Protein AF-A0AAW7AEC0-F1 (afdb_monomer_lite)

Secondary structure (DSSP, 8-state):
----SEEEEEESS-S-BSS-TTT-TT--B-S---HHHHHHHHHHT-TT--HHHHHHHHHTT-EEEEEE--

Radius of gyration: 12.49 Å; chains: 1; bounding box: 25×21×35 Å

Structure (mmCIF, N/CA/C/O backbone):
data_AF-A0AAW7AEC0-F1
#
_entry.id   AF-A0AAW7AEC0-F1
#
loop_
_atom_site.group_PDB
_atom_site.id
_atom_site.type_symbol
_atom_site.label_atom_id
_atom_site.label_alt_id
_atom_site.label_comp_id
_atom_site.label_asym_id
_atom_site.label_entity_id
_atom_site.label_seq_id
_atom_site.pdbx_PDB_ins_code
_atom_site.Cartn_x
_atom_site.Cartn_y
_atom_site.Cartn_z
_atom_site.occupancy
_atom_site.B_iso_or_equiv
_atom_site.auth_seq_id
_atom_site.auth_comp_id
_atom_site.auth_asym_id
_atom_site.auth_atom_id
_atom_site.pdbx_PDB_model_num
ATOM 1 N N . CYS A 1 1 ? -5.601 9.602 19.237 1.00 65.38 1 CYS A N 1
ATOM 2 C CA . CYS A 1 1 ? -5.974 9.230 17.855 1.00 65.38 1 CYS A CA 1
ATOM 3 C C . CYS A 1 1 ? -7.354 9.783 17.531 1.00 65.38 1 CYS A C 1
ATOM 5 O O . CYS A 1 1 ? -8.219 9.736 18.397 1.00 65.38 1 CYS A O 1
ATOM 7 N N . LEU A 1 2 ? -7.551 10.311 16.319 1.00 80.44 2 LEU A N 1
ATOM 8 C CA . LEU A 1 2 ? -8.759 11.053 15.920 1.00 80.44 2 LEU A CA 1
ATOM 9 C C . LEU A 1 2 ? -9.969 10.169 15.550 1.00 80.44 2 LEU A C 1
ATOM 11 O O . LEU A 1 2 ? -10.982 10.713 15.136 1.00 80.44 2 LEU A O 1
ATOM 15 N N . ARG A 1 3 ? -9.887 8.836 15.713 1.00 84.69 3 ARG A N 1
ATOM 16 C CA . ARG A 1 3 ? -10.911 7.873 15.244 1.00 84.69 3 ARG A CA 1
ATOM 17 C C . ARG A 1 3 ? -11.287 8.102 13.770 1.00 84.69 3 ARG A C 1
ATOM 19 O O . ARG A 1 3 ? -12.459 8.140 13.429 1.00 84.69 3 ARG A O 1
ATOM 26 N N . ALA A 1 4 ? -10.279 8.317 12.927 1.00 90.62 4 ALA A N 1
ATOM 27 C CA . ALA A 1 4 ? -10.482 8.455 11.492 1.00 90.62 4 ALA A CA 1
ATOM 28 C C . ALA A 1 4 ? -10.819 7.092 10.875 1.00 90.62 4 ALA A C 1
ATOM 30 O O . ALA A 1 4 ? -10.195 6.094 11.237 1.00 90.62 4 ALA A O 1
ATOM 31 N N . ASP A 1 5 ? -11.750 7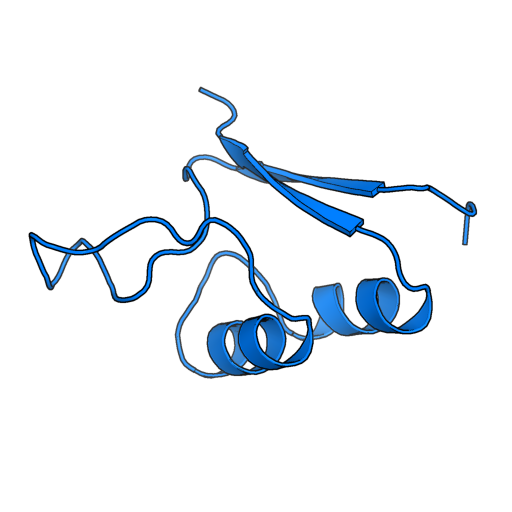.073 9.924 1.00 91.06 5 ASP A N 1
ATOM 32 C CA . ASP A 1 5 ? -12.130 5.854 9.200 1.00 91.06 5 ASP A CA 1
ATOM 33 C C . ASP A 1 5 ? -11.038 5.410 8.213 1.00 91.06 5 ASP A C 1
ATOM 35 O O . ASP A 1 5 ? -10.851 4.218 7.962 1.00 91.06 5 ASP A O 1
ATOM 39 N N . CYS A 1 6 ? -10.269 6.366 7.678 1.00 93.69 6 CYS A N 1
ATOM 40 C CA . CYS A 1 6 ? -9.175 6.095 6.754 1.00 93.69 6 CYS A CA 1
ATOM 41 C C . CYS A 1 6 ? -7.986 7.055 6.914 1.00 93.69 6 CYS A C 1
ATOM 43 O O . CYS A 1 6 ? -8.100 8.164 7.443 1.00 93.69 6 CYS A O 1
ATOM 45 N N . CYS A 1 7 ? -6.829 6.602 6.439 1.00 93.00 7 CYS A N 1
ATOM 46 C CA . CYS A 1 7 ? -5.599 7.362 6.283 1.00 93.00 7 CYS A CA 1
ATOM 47 C C . CYS A 1 7 ? -5.161 7.275 4.819 1.00 93.00 7 CYS A C 1
ATOM 49 O O . CYS A 1 7 ? -4.893 6.187 4.310 1.00 93.00 7 CYS A O 1
ATOM 51 N N . GLU A 1 8 ? -5.091 8.416 4.142 1.00 94.12 8 GLU A N 1
ATOM 52 C CA . GLU A 1 8 ? -4.675 8.487 2.742 1.00 94.12 8 GLU A CA 1
ATOM 53 C C . GLU A 1 8 ? -3.233 8.984 2.639 1.00 94.12 8 GLU A C 1
ATOM 55 O O . GLU A 1 8 ? -2.875 10.006 3.225 1.00 94.12 8 GLU A O 1
ATOM 60 N N . ILE A 1 9 ? -2.414 8.267 1.876 1.00 91.88 9 ILE A N 1
ATOM 61 C CA . ILE A 1 9 ? -1.035 8.625 1.558 1.00 91.88 9 ILE A CA 1
ATOM 62 C C . ILE A 1 9 ? -1.002 8.990 0.079 1.00 91.88 9 ILE A C 1
ATOM 64 O O . ILE A 1 9 ? -1.149 8.133 -0.791 1.00 91.88 9 ILE A O 1
ATOM 68 N N . TRP A 1 10 ? -0.831 10.279 -0.184 1.00 93.00 10 TRP A N 1
ATOM 69 C CA . TRP A 1 10 ? -0.733 10.829 -1.529 1.00 93.00 10 TRP A CA 1
ATOM 70 C C . TRP A 1 10 ? 0.734 10.891 -1.950 1.00 93.00 10 TRP A C 1
ATOM 72 O O . TRP A 1 10 ? 1.575 11.422 -1.224 1.00 93.00 10 TRP A O 1
ATOM 82 N N . THR A 1 11 ? 1.046 10.297 -3.095 1.00 90.81 11 THR A N 1
ATOM 83 C CA . THR A 1 11 ? 2.410 10.118 -3.609 1.00 90.81 11 THR A CA 1
ATOM 84 C C . THR A 1 11 ? 2.410 10.232 -5.138 1.00 90.81 11 THR A C 1
ATOM 86 O O . THR A 1 11 ? 1.386 10.557 -5.733 1.00 90.81 11 THR A O 1
ATOM 89 N N . ASP A 1 12 ? 3.564 10.051 -5.769 1.00 90.56 12 ASP A N 1
ATOM 90 C CA . ASP A 1 12 ? 3.803 10.089 -7.215 1.00 90.56 12 ASP A CA 1
ATOM 91 C C . ASP A 1 12 ? 3.748 8.695 -7.869 1.00 90.56 12 ASP A C 1
ATOM 93 O O . ASP A 1 12 ? 4.026 8.547 -9.057 1.00 90.56 12 ASP A O 1
ATOM 97 N N . VAL A 1 13 ? 3.384 7.668 -7.097 1.00 88.75 13 VAL A N 1
ATOM 98 C CA . VAL A 1 13 ? 3.180 6.295 -7.569 1.00 88.75 13 VAL A CA 1
ATOM 99 C C . VAL A 1 13 ? 1.732 5.849 -7.377 1.00 88.75 13 VAL A C 1
ATOM 101 O O . VAL A 1 13 ? 1.046 6.272 -6.448 1.00 88.75 13 VAL A O 1
ATOM 104 N N . ASP A 1 14 ? 1.280 4.919 -8.216 1.00 90.12 14 ASP A N 1
ATOM 105 C CA . ASP A 1 14 ? -0.095 4.395 -8.158 1.00 90.12 14 ASP A CA 1
ATOM 106 C C . ASP A 1 14 ? -0.364 3.502 -6.940 1.00 90.12 14 ASP A C 1
ATOM 108 O O . ASP A 1 14 ? -1.515 3.234 -6.597 1.00 90.12 14 ASP A O 1
ATOM 112 N N . GLY A 1 15 ? 0.692 3.015 -6.287 1.00 90.38 15 GLY A N 1
ATOM 113 C CA . GLY A 1 15 ? 0.602 2.137 -5.130 1.00 90.38 15 GLY A CA 1
ATOM 114 C C . GLY A 1 15 ? 1.728 1.114 -5.091 1.00 90.38 15 GLY A C 1
ATOM 115 O O . GLY A 1 15 ? 2.856 1.380 -5.504 1.00 90.38 15 GLY A O 1
ATOM 116 N N . VAL A 1 16 ? 1.414 -0.068 -4.563 1.00 90.81 16 VAL A N 1
ATOM 117 C CA . VAL A 1 16 ? 2.369 -1.169 -4.406 1.00 90.81 16 VAL A CA 1
ATOM 118 C C . VAL A 1 16 ? 2.141 -2.210 -5.497 1.00 90.81 16 VAL A C 1
ATOM 120 O O . VAL A 1 16 ? 1.013 -2.646 -5.723 1.00 90.81 16 VAL A O 1
ATOM 123 N N . TYR A 1 17 ? 3.218 -2.624 -6.156 1.00 91.44 17 TYR A N 1
ATOM 124 C CA . TYR A 1 17 ? 3.213 -3.672 -7.175 1.00 91.44 17 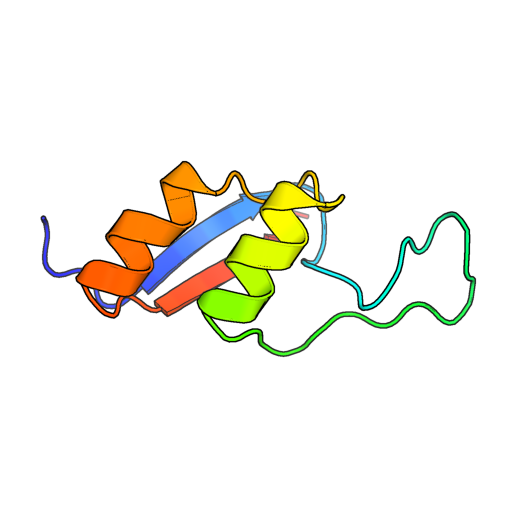TYR A CA 1
ATOM 125 C C . TYR A 1 17 ? 3.633 -5.019 -6.568 1.00 91.44 17 TYR A C 1
ATOM 127 O O . TYR A 1 17 ? 4.284 -5.066 -5.526 1.00 91.44 17 TYR A O 1
ATOM 135 N N . ASN A 1 18 ? 3.261 -6.127 -7.211 1.00 90.19 18 ASN A N 1
ATOM 136 C CA . ASN A 1 18 ? 3.650 -7.479 -6.780 1.00 90.19 18 ASN A CA 1
ATOM 137 C C . ASN A 1 18 ? 5.160 -7.771 -6.920 1.00 90.19 18 ASN A C 1
ATOM 139 O O . ASN A 1 18 ? 5.670 -8.684 -6.276 1.00 90.19 18 ASN A O 1
ATOM 143 N N . CYS A 1 19 ? 5.862 -7.015 -7.760 1.00 88.81 19 CYS A N 1
ATOM 144 C CA . CYS A 1 19 ? 7.312 -7.008 -7.931 1.00 88.81 19 CYS A CA 1
ATOM 145 C C . CYS A 1 19 ? 7.755 -5.627 -8.445 1.00 88.81 19 CYS A C 1
ATOM 147 O O . CYS A 1 19 ? 6.909 -4.785 -8.746 1.00 88.81 19 CYS A O 1
ATOM 149 N N . ASP A 1 20 ? 9.066 -5.374 -8.530 1.00 88.25 20 ASP A N 1
ATOM 150 C CA . ASP A 1 20 ? 9.576 -4.104 -9.062 1.00 88.25 20 ASP A CA 1
ATOM 151 C C . ASP A 1 20 ? 9.266 -3.986 -10.573 1.00 88.25 20 ASP A C 1
ATOM 153 O O . ASP A 1 20 ? 9.838 -4.746 -11.366 1.00 88.25 20 ASP A O 1
ATOM 157 N N . PRO A 1 21 ? 8.408 -3.035 -10.998 1.00 89.69 21 PRO A N 1
ATOM 158 C CA . PRO A 1 21 ? 8.055 -2.848 -12.406 1.00 89.69 21 PRO A CA 1
ATOM 159 C C . PRO A 1 21 ? 9.238 -2.406 -13.278 1.00 89.69 21 PRO A C 1
ATOM 161 O O . PRO A 1 21 ? 9.167 -2.494 -14.499 1.00 89.69 21 PRO A O 1
ATOM 164 N N . ARG A 1 22 ? 10.346 -1.947 -12.679 1.00 89.62 22 ARG A N 1
ATOM 165 C CA . ARG A 1 22 ? 11.583 -1.606 -13.403 1.00 89.62 22 ARG A CA 1
ATOM 166 C C . ARG A 1 22 ? 12.380 -2.843 -13.811 1.00 89.62 22 ARG A C 1
ATOM 168 O O . ARG A 1 22 ? 13.251 -2.740 -14.670 1.00 89.62 22 ARG A O 1
ATOM 175 N N . LEU A 1 23 ? 12.121 -3.983 -13.169 1.00 92.00 23 LEU A N 1
ATOM 176 C CA . LEU A 1 23 ? 12.813 -5.251 -13.407 1.00 92.00 23 LEU A CA 1
ATOM 177 C C . LEU A 1 23 ? 11.927 -6.277 -14.124 1.00 92.00 23 LEU A C 1
ATOM 179 O O . LEU A 1 23 ? 12.450 -7.165 -14.792 1.00 92.00 23 LEU A O 1
ATOM 183 N N . VAL A 1 24 ? 10.603 -6.178 -13.969 1.00 94.75 24 VAL A N 1
ATOM 184 C CA . VAL A 1 24 ? 9.630 -7.131 -14.517 1.00 94.75 24 VAL A CA 1
ATOM 185 C C . VAL A 1 24 ? 8.529 -6.370 -15.254 1.00 94.75 24 VAL A C 1
ATOM 187 O O . VAL A 1 24 ? 7.729 -5.684 -14.62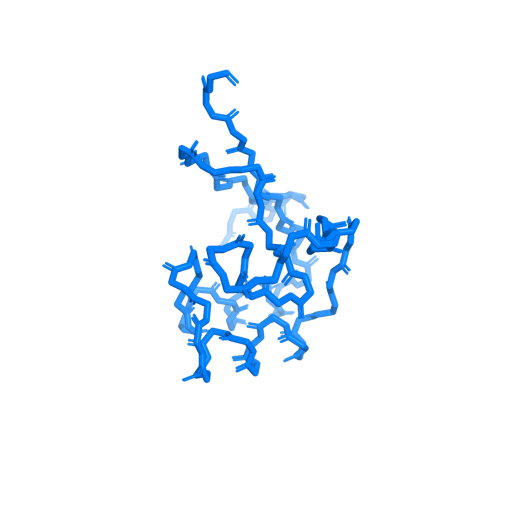6 1.00 94.75 24 VAL A O 1
ATOM 190 N N . GLU A 1 25 ? 8.456 -6.529 -16.578 1.00 94.25 25 GLU A N 1
ATOM 191 C CA . GLU A 1 25 ? 7.480 -5.824 -17.432 1.00 94.25 25 GLU A CA 1
ATOM 192 C C . GLU A 1 25 ? 6.018 -6.151 -17.075 1.00 94.25 25 GLU A C 1
ATOM 194 O O . GLU A 1 25 ? 5.154 -5.282 -17.126 1.00 9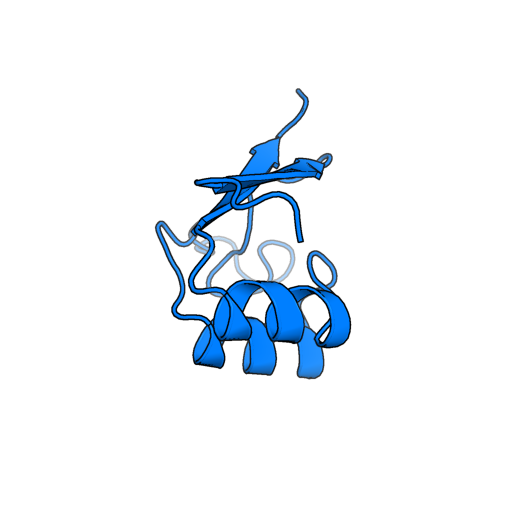4.25 25 GLU A O 1
ATOM 199 N N . ASP A 1 26 ? 5.750 -7.386 -16.643 1.00 95.81 26 ASP A N 1
ATOM 200 C CA . ASP A 1 26 ? 4.416 -7.865 -16.256 1.00 95.81 26 ASP A CA 1
ATOM 201 C C . ASP A 1 26 ? 4.049 -7.567 -14.787 1.00 95.81 26 ASP A C 1
ATOM 203 O O . ASP A 1 26 ? 3.133 -8.186 -14.230 1.00 95.81 26 ASP A O 1
ATOM 207 N N . ALA A 1 27 ? 4.761 -6.651 -14.123 1.00 94.12 27 ALA A N 1
ATOM 208 C CA . ALA A 1 27 ? 4.428 -6.236 -12.765 1.00 94.12 27 ALA A CA 1
ATOM 209 C C . ALA A 1 27 ? 3.005 -5.663 -12.699 1.00 94.12 27 ALA A C 1
ATOM 211 O O . ALA A 1 27 ? 2.579 -4.853 -13.523 1.00 94.12 27 ALA A O 1
ATOM 212 N N . ARG A 1 28 ? 2.246 -6.080 -11.685 1.00 94.50 28 ARG A N 1
ATOM 213 C CA . ARG A 1 28 ? 0.838 -5.709 -11.510 1.00 94.50 28 ARG A CA 1
ATOM 214 C C . ARG A 1 28 ? 0.637 -4.951 -10.214 1.00 94.50 28 ARG A C 1
ATOM 216 O O . ARG A 1 28 ? 1.119 -5.373 -9.161 1.00 94.50 28 ARG A O 1
ATOM 223 N N . LEU A 1 29 ? -0.144 -3.878 -10.299 1.00 93.69 29 LEU A N 1
ATOM 224 C CA . LEU A 1 29 ? -0.591 -3.126 -9.137 1.00 93.69 29 LEU A CA 1
ATOM 225 C C . LEU A 1 29 ? -1.472 -4.013 -8.249 1.00 93.69 29 LEU A C 1
ATOM 227 O O . LEU A 1 29 ? -2.424 -4.652 -8.714 1.00 93.69 29 LEU A O 1
ATOM 231 N N . LEU A 1 30 ? -1.158 -4.046 -6.959 1.00 92.44 30 LEU A N 1
ATOM 232 C CA . LEU A 1 30 ? -1.930 -4.784 -5.973 1.00 92.44 30 LEU A CA 1
ATOM 233 C C . LEU A 1 30 ? -3.172 -3.982 -5.589 1.00 92.44 30 LEU A C 1
ATOM 235 O O . LEU A 1 30 ? -3.088 -2.817 -5.211 1.00 92.44 30 LEU A O 1
ATOM 239 N N . LYS A 1 31 ? -4.342 -4.626 -5.649 1.00 93.94 31 LYS A N 1
ATOM 240 C CA . LYS A 1 31 ? -5.619 -3.994 -5.270 1.00 93.94 31 LYS A CA 1
ATOM 241 C C . LYS A 1 31 ? -5.718 -3.721 -3.769 1.00 93.94 31 LYS A C 1
ATOM 243 O O . LYS A 1 31 ? -6.380 -2.776 -3.355 1.00 93.94 31 LYS A O 1
ATOM 248 N N . SER A 1 32 ? -5.120 -4.591 -2.965 1.00 93.75 32 SER A N 1
ATOM 249 C CA . SER A 1 32 ? -5.132 -4.519 -1.508 1.00 93.75 32 SER A CA 1
ATOM 250 C C . SER A 1 32 ? -4.025 -5.391 -0.938 1.00 93.75 32 SER A C 1
ATOM 252 O O . SER A 1 32 ? -3.646 -6.390 -1.547 1.00 93.75 32 SER A O 1
ATOM 254 N N . LEU A 1 33 ? -3.579 -5.039 0.261 1.00 92.44 33 LEU A N 1
ATOM 255 C CA . LEU A 1 33 ? -2.636 -5.799 1.069 1.00 92.44 33 LEU A CA 1
ATOM 256 C C . LEU A 1 33 ? -3.180 -5.890 2.491 1.00 92.44 33 LEU A C 1
ATOM 258 O O . LEU A 1 33 ? -3.778 -4.936 2.994 1.00 92.44 33 LEU A O 1
ATOM 262 N N . SER A 1 34 ? -2.947 -7.018 3.152 1.00 94.75 34 SER A N 1
ATOM 263 C CA . SER A 1 34 ? -3.091 -7.086 4.602 1.00 94.75 34 SER A CA 1
ATOM 264 C C . SER A 1 34 ? -2.013 -6.237 5.286 1.00 94.75 34 SER A C 1
ATOM 266 O O . SER A 1 34 ? -0.945 -5.978 4.724 1.00 94.75 34 SER A O 1
ATOM 268 N N . TYR A 1 35 ? -2.255 -5.827 6.535 1.00 93.12 35 TYR A N 1
ATOM 269 C CA . TYR A 1 35 ? -1.251 -5.090 7.311 1.00 93.12 35 TYR A CA 1
ATOM 270 C C . TYR A 1 35 ? 0.063 -5.864 7.458 1.00 93.12 35 TYR A C 1
ATOM 272 O O . TYR A 1 35 ? 1.131 -5.257 7.455 1.00 93.12 35 TYR A O 1
ATOM 280 N N . GLN A 1 36 ? -0.010 -7.194 7.566 1.00 91.94 36 GLN A N 1
ATOM 281 C CA . GLN A 1 36 ? 1.169 -8.045 7.689 1.00 91.94 36 GLN A CA 1
ATOM 282 C C . GLN A 1 36 ? 1.982 -8.053 6.392 1.00 91.94 36 GLN A C 1
ATOM 284 O O . GLN A 1 36 ? 3.176 -7.789 6.439 1.00 91.94 36 GLN A O 1
ATOM 289 N N . GLU A 1 37 ? 1.349 -8.265 5.236 1.00 91.31 37 GLU A N 1
ATOM 290 C CA . GLU A 1 37 ? 2.053 -8.226 3.946 1.00 91.31 37 GLU A CA 1
ATOM 291 C C . GLU A 1 37 ? 2.662 -6.846 3.678 1.00 91.31 37 GLU A C 1
ATOM 293 O O . GLU A 1 37 ? 3.805 -6.751 3.240 1.00 91.31 37 GLU A O 1
ATOM 298 N N . ALA A 1 38 ? 1.933 -5.769 3.988 1.00 90.88 38 ALA A N 1
ATOM 299 C CA . ALA A 1 38 ? 2.455 -4.413 3.859 1.00 90.88 38 ALA A CA 1
ATOM 300 C C . ALA A 1 38 ? 3.687 -4.191 4.755 1.00 90.88 38 ALA A C 1
ATOM 302 O O . ALA A 1 38 ? 4.647 -3.547 4.331 1.00 90.88 38 ALA A O 1
ATOM 303 N N . MET A 1 39 ? 3.685 -4.744 5.973 1.00 90.38 39 MET A N 1
ATOM 304 C CA . MET A 1 39 ? 4.815 -4.665 6.900 1.00 90.38 39 MET A CA 1
ATOM 305 C C . MET A 1 39 ? 6.038 -5.422 6.370 1.00 90.38 39 MET A C 1
ATOM 307 O O . MET A 1 39 ? 7.125 -4.849 6.335 1.00 90.38 39 MET A O 1
ATOM 311 N N . GLU A 1 40 ? 5.858 -6.650 5.885 1.00 89.44 40 GLU A N 1
ATOM 312 C CA . GLU A 1 40 ? 6.927 -7.439 5.258 1.00 89.44 40 GLU A CA 1
ATOM 313 C C . GLU A 1 40 ? 7.507 -6.716 4.031 1.00 89.44 40 GLU A C 1
ATOM 315 O O . GLU A 1 40 ? 8.718 -6.521 3.925 1.00 89.44 40 GLU A O 1
ATOM 320 N N . LEU A 1 41 ? 6.650 -6.217 3.134 1.00 87.88 41 LEU A N 1
ATOM 321 C CA . LEU A 1 41 ? 7.083 -5.484 1.940 1.00 87.88 41 LEU A CA 1
ATOM 322 C C . LEU A 1 41 ? 7.853 -4.209 2.299 1.00 87.88 41 LEU A C 1
ATOM 324 O O . LEU A 1 41 ? 8.895 -3.935 1.702 1.00 87.88 41 LEU A O 1
ATOM 328 N N . SER A 1 42 ? 7.388 -3.460 3.303 1.00 86.31 42 SER A N 1
ATOM 329 C CA . SER A 1 42 ? 8.074 -2.256 3.791 1.00 86.31 42 SER A CA 1
ATOM 330 C C . SER A 1 42 ? 9.434 -2.546 4.438 1.00 86.31 42 SER A C 1
ATOM 332 O O . SER A 1 42 ? 10.281 -1.659 4.514 1.00 86.31 42 SER A O 1
ATOM 334 N N . TYR A 1 43 ? 9.654 -3.778 4.906 1.00 84.62 43 TYR A N 1
ATOM 335 C CA . TYR A 1 43 ? 10.929 -4.209 5.473 1.00 84.62 43 TYR A CA 1
ATOM 336 C C . TYR A 1 43 ? 11.912 -4.677 4.390 1.00 84.62 43 TYR A C 1
ATOM 338 O O . TYR A 1 43 ? 13.099 -4.367 4.468 1.00 84.62 43 TYR A O 1
ATOM 346 N N . PHE A 1 44 ? 11.423 -5.397 3.374 1.00 80.62 44 PHE A N 1
ATOM 347 C CA . PHE A 1 44 ? 12.269 -6.092 2.398 1.00 80.62 44 PHE A CA 1
ATOM 348 C C . PHE A 1 44 ? 12.484 -5.383 1.055 1.00 80.62 44 PHE A C 1
ATOM 350 O O . PHE A 1 44 ? 13.386 -5.792 0.325 1.00 80.62 44 PHE A O 1
ATOM 357 N N . GLY A 1 45 ? 11.726 -4.341 0.694 1.00 70.31 45 GLY A N 1
ATOM 358 C CA . GLY A 1 45 ? 12.017 -3.656 -0.576 1.00 70.31 45 GLY A CA 1
ATOM 359 C C . GLY A 1 45 ? 11.037 -2.611 -1.102 1.00 70.31 45 GLY A C 1
ATOM 360 O O . GLY A 1 45 ? 11.351 -1.965 -2.097 1.00 70.31 45 GLY A O 1
ATOM 361 N N . ALA A 1 46 ? 9.876 -2.400 -0.482 1.00 72.00 46 ALA A N 1
ATOM 362 C CA . ALA A 1 46 ? 8.938 -1.369 -0.923 1.00 72.00 46 ALA A CA 1
ATOM 363 C C . ALA A 1 46 ? 9.276 -0.015 -0.277 1.00 72.00 46 ALA A C 1
ATOM 365 O O . ALA A 1 46 ? 9.106 0.169 0.924 1.00 72.00 46 ALA A O 1
ATOM 366 N N . SER A 1 47 ? 9.711 0.961 -1.078 1.00 69.50 47 SER A N 1
ATOM 367 C CA . SER A 1 47 ? 10.067 2.313 -0.612 1.00 69.50 47 SER A CA 1
ATOM 368 C C . SER A 1 47 ? 8.867 3.232 -0.336 1.00 69.50 47 SER A C 1
ATOM 370 O O . SER A 1 47 ? 9.054 4.355 0.124 1.00 69.50 47 SER A O 1
ATOM 372 N N . VAL A 1 48 ? 7.640 2.777 -0.616 1.00 76.56 48 VAL A N 1
ATOM 373 C CA . VAL A 1 48 ? 6.413 3.593 -0.519 1.00 76.56 48 VAL A CA 1
ATOM 374 C C . VAL A 1 48 ? 5.926 3.743 0.927 1.00 76.56 48 VAL A C 1
ATOM 376 O O . VAL A 1 48 ? 5.366 4.773 1.295 1.00 76.56 48 VAL A O 1
ATOM 379 N N . LEU A 1 49 ? 6.144 2.730 1.770 1.00 82.06 49 LEU A N 1
ATOM 380 C CA . LEU A 1 49 ? 5.701 2.711 3.164 1.00 82.06 49 LEU A CA 1
ATOM 381 C C . LEU A 1 49 ? 6.865 2.348 4.078 1.00 82.06 49 LEU A C 1
ATOM 383 O O . LEU A 1 49 ? 7.666 1.481 3.754 1.00 82.06 49 LEU A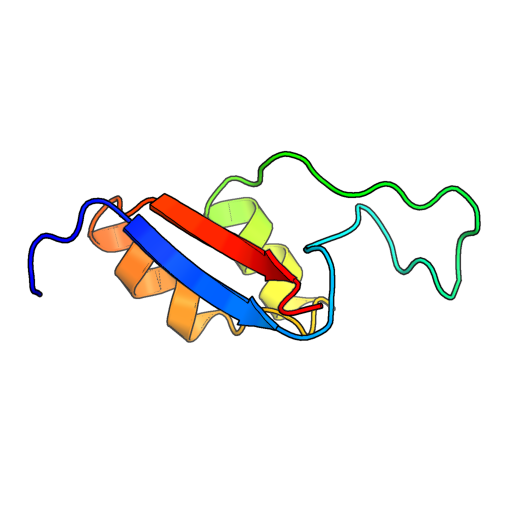 O 1
ATOM 387 N N . HIS A 1 50 ? 6.924 2.968 5.253 1.00 87.12 50 HIS A N 1
ATOM 388 C CA . HIS A 1 50 ? 7.885 2.606 6.290 1.00 87.12 50 HIS A CA 1
ATOM 389 C C . HIS A 1 50 ? 7.188 1.722 7.343 1.00 87.12 50 HIS A C 1
ATOM 391 O O . H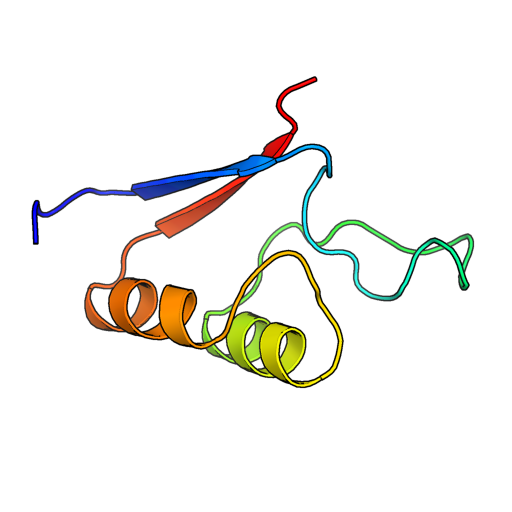IS A 1 50 ? 6.102 2.088 7.783 1.00 87.12 50 HIS A O 1
ATOM 397 N N . PRO A 1 51 ? 7.789 0.633 7.864 1.00 85.56 51 PRO A N 1
ATOM 398 C CA . PRO A 1 51 ? 7.103 -0.281 8.795 1.00 85.56 51 PRO A CA 1
ATOM 399 C C . PRO A 1 51 ? 6.460 0.420 10.010 1.00 85.56 51 PRO A C 1
ATOM 401 O O . PRO A 1 51 ? 5.358 0.092 10.449 1.00 85.56 51 PRO A O 1
ATOM 404 N N . LYS A 1 52 ? 7.126 1.463 10.528 1.00 88.44 52 LYS A N 1
ATOM 405 C CA . LYS A 1 52 ? 6.622 2.292 11.643 1.00 88.44 52 LYS A CA 1
ATOM 406 C C . LYS A 1 52 ? 5.339 3.080 11.335 1.00 88.44 52 LYS A C 1
ATOM 408 O O . LYS A 1 52 ? 4.679 3.493 12.283 1.00 88.44 52 LYS A O 1
ATOM 413 N N . THR A 1 53 ? 4.979 3.307 10.069 1.00 87.19 53 THR A N 1
ATOM 414 C CA . THR A 1 53 ? 3.704 3.956 9.706 1.00 87.19 53 THR A CA 1
ATOM 415 C C . THR A 1 53 ? 2.545 2.961 9.692 1.00 87.19 53 THR A C 1
ATOM 417 O O . THR A 1 53 ? 1.416 3.347 9.976 1.00 87.19 53 THR A O 1
ATOM 420 N N . ILE A 1 54 ? 2.819 1.675 9.453 1.00 90.69 54 ILE A N 1
ATOM 421 C CA . ILE A 1 54 ? 1.804 0.615 9.379 1.00 90.69 54 ILE A CA 1
ATOM 422 C C . ILE A 1 54 ? 1.337 0.199 10.777 1.00 90.69 54 ILE A C 1
ATOM 424 O O . ILE A 1 54 ? 0.144 0.008 10.992 1.00 90.69 54 ILE A O 1
ATOM 428 N N . ALA A 1 55 ? 2.253 0.112 11.746 1.00 91.12 55 ALA A N 1
ATOM 429 C CA . ALA A 1 55 ? 1.945 -0.314 13.114 1.00 91.12 55 ALA A CA 1
ATOM 430 C C . ALA A 1 55 ? 0.755 0.430 13.770 1.00 91.12 55 ALA A C 1
ATOM 432 O O . ALA A 1 55 ? -0.167 -0.243 14.236 1.00 91.12 55 ALA A O 1
ATOM 433 N N . PRO A 1 56 ? 0.695 1.780 13.793 1.00 91.19 56 PRO A N 1
ATOM 434 C CA . PRO A 1 56 ? -0.452 2.480 14.372 1.00 91.19 56 PRO A CA 1
ATOM 435 C C . PRO A 1 56 ? -1.736 2.274 13.557 1.00 91.19 56 PRO A C 1
ATOM 437 O O . PRO A 1 56 ? -2.807 2.119 14.134 1.00 91.19 56 PRO A O 1
ATOM 440 N N . ILE A 1 57 ? -1.646 2.229 12.226 1.00 92.00 57 ILE A N 1
ATOM 441 C CA . ILE A 1 57 ? -2.802 1.997 11.350 1.00 92.00 57 ILE A CA 1
ATOM 442 C C . ILE A 1 57 ? -3.424 0.627 11.652 1.00 92.00 57 ILE A C 1
ATOM 444 O O . ILE A 1 57 ? -4.637 0.531 11.835 1.00 92.00 57 ILE A O 1
ATOM 448 N N . ALA A 1 58 ? -2.589 -0.407 11.777 1.00 92.44 58 ALA A N 1
ATOM 449 C CA . ALA A 1 58 ? -3.012 -1.758 12.120 1.00 92.44 58 ALA A CA 1
ATOM 450 C C . ALA A 1 58 ? -3.606 -1.831 13.536 1.00 92.44 58 ALA A C 1
ATOM 452 O O . ALA A 1 58 ? -4.674 -2.410 13.717 1.00 92.44 58 ALA A O 1
ATOM 453 N N . GLN A 1 59 ? -2.960 -1.200 14.526 1.00 92.62 59 GLN A N 1
ATOM 454 C CA . GLN A 1 59 ? -3.428 -1.174 15.919 1.00 92.62 59 GLN A CA 1
ATOM 455 C C . GLN A 1 59 ? -4.830 -0.566 16.060 1.00 92.62 59 GLN A C 1
ATOM 457 O O . GLN A 1 59 ? -5.618 -1.014 16.890 1.00 92.62 59 GLN A O 1
ATOM 462 N N . PHE A 1 60 ? -5.130 0.474 15.280 1.00 92.50 60 PHE A N 1
ATOM 463 C CA . PHE A 1 60 ? -6.422 1.158 15.318 1.00 92.50 60 PHE A CA 1
ATOM 464 C C . PHE A 1 60 ? -7.395 0.679 14.231 1.00 92.50 60 PHE A C 1
ATOM 466 O O . PHE A 1 60 ? -8.465 1.268 14.104 1.00 92.50 60 PHE A O 1
ATOM 473 N N . HIS A 1 61 ? -7.048 -0.369 13.473 1.00 92.44 61 HIS A N 1
ATOM 474 C CA . HIS A 1 61 ? -7.838 -0.899 12.353 1.00 92.44 61 HIS A CA 1
ATOM 475 C C . HIS A 1 61 ? -8.291 0.179 11.355 1.00 92.44 61 HIS A C 1
ATOM 477 O O . HIS A 1 61 ? -9.413 0.156 10.854 1.00 92.44 61 HIS A O 1
ATOM 483 N N . ILE A 1 62 ? -7.412 1.141 11.073 1.00 93.69 62 ILE A N 1
ATOM 484 C CA . ILE A 1 62 ? -7.695 2.238 10.145 1.00 93.69 62 ILE A CA 1
ATOM 485 C C . ILE A 1 62 ? -7.395 1.755 8.726 1.00 93.69 62 ILE A C 1
ATOM 487 O O . ILE A 1 62 ? -6.347 1.156 8.474 1.00 93.69 62 ILE A O 1
ATOM 491 N N . GLN A 1 63 ? -8.284 2.010 7.769 1.00 93.50 63 GLN A N 1
ATOM 492 C CA . GLN A 1 63 ? -7.993 1.700 6.370 1.00 93.50 63 GLN A CA 1
ATOM 493 C C . GLN A 1 63 ? -6.897 2.637 5.844 1.00 93.50 63 GLN A C 1
ATOM 495 O O . GLN A 1 63 ? -7.003 3.851 5.994 1.00 93.50 63 GLN A O 1
ATOM 500 N N . CYS A 1 64 ? -5.853 2.099 5.208 1.00 93.38 64 CYS A N 1
ATOM 501 C CA . CYS A 1 64 ? -4.829 2.906 4.543 1.00 93.38 64 CYS A CA 1
ATOM 502 C C . CYS A 1 64 ? -5.001 2.843 3.027 1.00 93.38 64 CYS A C 1
ATOM 504 O O . CYS A 1 64 ? -5.112 1.752 2.469 1.00 93.38 64 CYS A O 1
ATOM 506 N N . LEU A 1 65 ? -5.018 4.003 2.375 1.00 94.12 65 LEU A N 1
ATOM 507 C CA . LEU A 1 65 ? -5.120 4.131 0.924 1.00 94.12 65 LEU A CA 1
ATOM 508 C C . LEU A 1 65 ? -3.874 4.838 0.399 1.00 94.12 65 LEU A C 1
ATOM 510 O O . LEU A 1 65 ? -3.541 5.917 0.880 1.00 94.12 65 LEU A O 1
ATOM 514 N N . ILE A 1 66 ? -3.212 4.257 -0.599 1.00 92.44 66 ILE A N 1
ATOM 515 C CA . ILE A 1 66 ? -2.158 4.939 -1.356 1.00 92.44 66 ILE A CA 1
ATOM 516 C C . ILE A 1 66 ? -2.800 5.488 -2.625 1.00 92.44 66 ILE A C 1
ATOM 518 O O . ILE A 1 66 ? -3.529 4.763 -3.303 1.00 92.44 66 ILE A O 1
ATOM 522 N N . LYS A 1 67 ? -2.572 6.768 -2.914 1.00 92.94 67 LYS A N 1
ATOM 523 C CA . LYS A 1 67 ? -3.136 7.451 -4.078 1.00 92.94 67 LYS A CA 1
ATOM 524 C C . LYS A 1 67 ? -2.050 8.183 -4.847 1.00 92.94 67 LYS A C 1
ATOM 526 O O . LYS A 1 67 ? -1.171 8.801 -4.242 1.00 92.94 67 LYS A O 1
ATOM 531 N N . ASN A 1 68 ? -2.164 8.147 -6.170 1.00 93.81 68 ASN A N 1
ATOM 532 C CA . ASN A 1 68 ? -1.365 8.995 -7.037 1.00 93.81 68 ASN A CA 1
ATOM 533 C C . ASN A 1 68 ? -1.926 10.424 -7.010 1.00 93.81 68 ASN A C 1
ATOM 535 O O . ASN A 1 68 ? -3.141 10.625 -7.029 1.00 93.81 68 ASN A O 1
ATOM 539 N N . SER A 1 69 ? -1.036 11.404 -6.909 1.00 92.06 69 SER A N 1
ATOM 540 C CA . SER A 1 69 ? -1.371 12.830 -6.897 1.00 92.06 69 SER A CA 1
ATOM 541 C C . SER A 1 69 ? -1.560 13.408 -8.302 1.00 92.06 69 SER A C 1
ATOM 543 O O . SER A 1 69 ? -2.059 14.528 -8.419 1.00 92.06 69 SER A O 1
ATOM 545 N N . PHE A 1 70 ? -1.148 12.671 -9.336 1.00 87.69 70 PHE A N 1
ATOM 546 C CA . PHE A 1 70 ? -1.231 13.048 -10.746 1.00 87.69 70 PHE A CA 1
ATOM 547 C C . PHE A 1 70 ? -2.283 12.238 -11.505 1.00 87.69 70 PHE A C 1
ATOM 549 O O . PHE A 1 70 ? -2.540 11.074 -11.119 1.00 87.69 70 PHE A O 1
#

Sequence (70 aa):
CLRADCCEIWTDVDGVYNCDPRLVEDARLLKSLSYQEAMELSYFGASVLHPKTIAPIAQFHIQCLIKNSF

pLDDT: mean 89.39, std 6.15, range [65.38, 95.81]

Foldseek 3Di:
DPLDQADEAEDQDAADWPDPCVVPVPIDDDPDDDLVRVLVCLVPPDPRDHNVVSVVCVVSVHHYHYHYPD